Protein AF-A0A0C2Z7P9-F1 (afdb_monomer_lite)

Sequence (176 aa):
MKKIFLIGVIIVTIVLLFVNEII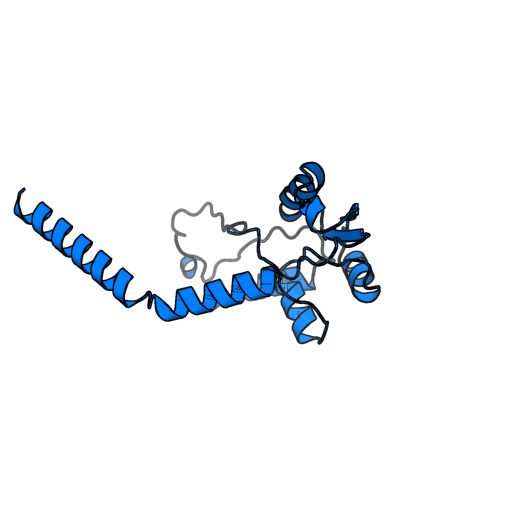KPNETIAANKIIESKSNNASKPEEKLVIAGPVATISHPLFHLIESGALKDVAKKVEFRLWQNPDELRAILLKKEAHIVAIPTNVAANLYNKGQDIKLLNVPIWGILEIITRDKNIKTINDLKGYSVVILVNNPQTWQGAAMQNDIIKWLVQNY

Radius of gyration: 23.49 Å; chains: 1; bounding box: 44×59×51 Å

Secondary structure (DSSP, 8-state):
-HHHHHHHHHHHHHHHHHHHHHS-HHHHHHHHHHHHHHHT--PPPBS-EEEEE-SSTTHHHHHHHHHTTTTTTTBS-EEEEE--SHHHHHHHHHTT--SEE---HHHHHHHHHTT------------------S-TT--SGGGGTTPPPP-----GGGHHHHHHHHHHHHHHHHH-

Foldseek 3Di:
DVVVVVVVVVVVVVVVVVVVVVDDPVVVVVVVVVVVVVVVPLPQAAAEAEEEEEPDPVCVVVVVCQVVVVCVSRYVYYHYHYDHAPVSVVVCQVVVVHPHYDDPPQVVVVCVVVVRPDDDDDDPDDDPDDADDPDPVDDDLQSCQPPDGDDPDDDPRVCVVVVVVVVVSVCSSVVD

Structure (mmCIF, N/CA/C/O backbone):
data_AF-A0A0C2Z7P9-F1
#
_entry.id   AF-A0A0C2Z7P9-F1
#
loop_
_atom_site.group_PDB
_atom_site.id
_atom_site.type_symbol
_atom_site.label_atom_id
_atom_site.label_alt_id
_atom_site.label_comp_id
_atom_site.label_asym_id
_atom_site.label_entity_id
_atom_site.label_seq_id
_atom_site.pdbx_PDB_ins_code
_atom_site.Cartn_x
_atom_site.Cartn_y
_atom_site.Cartn_z
_atom_site.occupancy
_atom_site.B_iso_or_equiv
_atom_site.auth_seq_id
_atom_site.auth_comp_id
_atom_site.auth_asym_id
_atom_site.auth_atom_id
_atom_site.pdbx_PDB_model_num
ATOM 1 N N . MET A 1 1 ? -24.203 -39.554 25.295 1.00 53.22 1 MET A N 1
ATOM 2 C CA . MET A 1 1 ? -22.959 -39.302 24.527 1.00 53.22 1 MET A CA 1
ATOM 3 C C . MET A 1 1 ? -23.037 -39.724 23.052 1.00 53.22 1 MET A C 1
ATOM 5 O O . MET A 1 1 ? -22.668 -38.922 22.211 1.00 53.22 1 MET A O 1
ATOM 9 N N . LYS A 1 2 ? -23.589 -40.897 22.688 1.00 49.75 2 LYS A N 1
ATOM 10 C CA . LYS A 1 2 ? -23.641 -41.369 21.279 1.00 49.75 2 LYS A CA 1
ATOM 11 C C . LYS A 1 2 ? -24.474 -40.512 20.294 1.00 49.75 2 LYS A C 1
ATOM 13 O O . LYS A 1 2 ? -24.122 -40.440 19.125 1.00 49.75 2 LYS A O 1
ATOM 18 N N . LYS A 1 3 ? -25.539 -39.825 20.741 1.00 44.78 3 LYS A N 1
ATOM 19 C CA . LYS A 1 3 ? -26.417 -39.016 19.857 1.00 44.78 3 LYS A CA 1
ATOM 20 C C . LYS A 1 3 ? -25.785 -37.699 19.371 1.00 44.78 3 LYS A C 1
ATOM 22 O O . LYS A 1 3 ? -26.010 -37.311 18.234 1.00 44.78 3 LYS A O 1
ATOM 27 N N . ILE A 1 4 ? -24.961 -37.052 20.198 1.00 56.81 4 ILE A N 1
ATOM 28 C CA . ILE A 1 4 ? -24.247 -35.808 19.840 1.00 56.81 4 ILE A CA 1
ATOM 29 C C . ILE A 1 4 ? -23.135 -36.101 18.824 1.00 56.81 4 ILE A C 1
ATOM 31 O O . ILE A 1 4 ? -22.927 -35.336 17.889 1.00 56.81 4 ILE A O 1
ATOM 35 N N . PHE A 1 5 ? -22.486 -37.262 18.953 1.00 53.94 5 PHE A N 1
ATOM 36 C CA . PHE A 1 5 ? -21.470 -37.716 18.006 1.00 53.94 5 PHE A CA 1
ATOM 37 C C . PHE A 1 5 ? -22.066 -38.015 16.619 1.00 53.94 5 PHE A C 1
ATOM 39 O O . PHE A 1 5 ? -21.479 -37.664 15.602 1.00 53.94 5 PHE A O 1
ATOM 46 N N . LEU A 1 6 ? -23.271 -38.597 16.572 1.00 54.59 6 LEU A N 1
ATOM 47 C CA . LEU A 1 6 ? -23.956 -38.918 15.317 1.00 54.59 6 LEU A CA 1
ATOM 48 C C . LEU A 1 6 ? -24.401 -37.659 14.548 1.00 54.59 6 LEU A C 1
ATOM 50 O O . LEU A 1 6 ? -24.270 -37.608 13.330 1.00 54.59 6 LEU A O 1
ATOM 54 N N . ILE A 1 7 ? -24.867 -36.623 15.256 1.00 64.44 7 ILE A N 1
ATOM 55 C CA . ILE A 1 7 ? -25.250 -35.337 14.648 1.00 64.44 7 ILE A CA 1
ATOM 56 C C . ILE A 1 7 ? -24.018 -34.613 14.084 1.00 64.44 7 ILE A C 1
ATOM 58 O O . ILE A 1 7 ? -24.081 -34.082 12.979 1.00 64.44 7 ILE A O 1
ATOM 62 N N . GLY A 1 8 ? -22.881 -34.658 14.789 1.00 58.47 8 GLY A N 1
ATOM 63 C CA . GLY A 1 8 ? -21.621 -34.096 14.295 1.00 58.47 8 GLY A CA 1
ATOM 64 C C . GLY A 1 8 ? -21.145 -34.747 12.992 1.00 58.47 8 GLY A C 1
ATOM 65 O O . GLY A 1 8 ? -20.775 -34.045 12.057 1.00 58.47 8 GLY A O 1
ATOM 66 N N . VAL A 1 9 ? -21.232 -36.077 12.885 1.00 69.69 9 VAL A N 1
ATOM 67 C CA . VAL A 1 9 ? -20.842 -36.808 11.665 1.00 69.69 9 VAL A CA 1
ATOM 68 C C . VAL A 1 9 ? -21.782 -36.499 10.496 1.00 69.69 9 VAL A C 1
ATOM 70 O O . VAL A 1 9 ? -21.318 -36.310 9.373 1.00 69.69 9 VAL A O 1
ATOM 73 N N . ILE A 1 10 ? -23.090 -36.377 10.744 1.00 72.06 10 ILE A N 1
ATOM 74 C CA . ILE A 1 10 ? -24.067 -36.032 9.699 1.00 72.06 10 ILE A CA 1
ATOM 75 C C . ILE A 1 10 ? -23.837 -34.605 9.183 1.00 72.06 10 ILE A C 1
ATOM 77 O O . ILE A 1 10 ? -23.830 -34.399 7.973 1.00 72.06 10 ILE A O 1
ATOM 81 N N . ILE A 1 11 ? -23.562 -33.637 10.065 1.00 69.88 11 ILE A N 1
ATOM 82 C CA . ILE A 1 11 ? -23.253 -32.255 9.664 1.00 69.88 11 ILE A CA 1
ATOM 83 C C . ILE A 1 11 ? -21.957 -32.200 8.849 1.00 69.88 11 ILE A C 1
ATOM 85 O O . ILE A 1 11 ? -21.930 -31.573 7.796 1.00 69.88 11 ILE A O 1
ATOM 89 N N . VAL A 1 12 ? -20.904 -32.904 9.276 1.00 68.56 12 VAL A N 1
ATOM 90 C CA . VAL A 1 12 ? -19.633 -32.962 8.533 1.00 68.56 12 VAL A CA 1
ATOM 91 C C . VAL A 1 12 ? -19.824 -33.595 7.152 1.00 68.56 12 VAL A C 1
ATOM 93 O O . VAL A 1 12 ? -19.269 -33.106 6.171 1.00 68.56 12 VAL A O 1
ATOM 96 N N . THR A 1 13 ? -20.662 -34.627 7.046 1.00 64.50 13 THR A N 1
ATOM 97 C CA . THR A 1 13 ? -20.942 -35.298 5.767 1.00 64.50 13 THR A CA 1
ATOM 98 C C . THR A 1 13 ? -21.763 -34.409 4.830 1.00 64.50 13 THR A C 1
ATOM 100 O O . THR A 1 13 ? -21.469 -34.336 3.641 1.00 64.50 13 THR A O 1
ATOM 103 N N . ILE A 1 14 ? -22.747 -33.674 5.356 1.00 72.06 14 ILE A N 1
ATOM 104 C CA . ILE A 1 14 ? -23.547 -32.724 4.570 1.00 72.06 14 ILE A CA 1
ATOM 105 C C . ILE A 1 14 ? -22.684 -31.545 4.103 1.00 72.06 14 ILE A C 1
ATOM 107 O O . ILE A 1 14 ? -22.792 -31.140 2.950 1.00 72.06 14 ILE A O 1
ATOM 111 N N . VAL A 1 15 ? -21.775 -31.040 4.942 1.00 66.50 15 VAL A N 1
ATOM 112 C CA . VAL A 1 15 ? -20.829 -29.980 4.556 1.00 66.50 15 VAL A CA 1
ATOM 113 C C . VAL A 1 15 ? -19.865 -30.469 3.471 1.00 66.50 15 VAL A C 1
ATOM 115 O O . VAL A 1 15 ? -19.631 -29.750 2.505 1.00 66.50 15 VAL A O 1
ATOM 118 N N . LEU A 1 16 ? -19.363 -31.704 3.565 1.00 55.84 16 LEU A N 1
ATOM 119 C CA . LEU A 1 16 ? -18.519 -32.307 2.525 1.00 55.84 16 LEU A CA 1
ATOM 120 C C . LEU A 1 16 ? -19.260 -32.490 1.192 1.00 55.84 16 LEU A C 1
ATOM 122 O O . LEU A 1 16 ? -18.673 -32.256 0.138 1.00 55.84 16 LEU A O 1
ATOM 126 N N . LEU A 1 17 ? -20.546 -32.851 1.227 1.00 61.97 17 LEU A N 1
ATOM 127 C CA . LEU A 1 17 ? -21.373 -32.967 0.022 1.00 61.97 17 LEU A CA 1
ATOM 128 C C . LEU A 1 17 ? -21.686 -31.595 -0.598 1.00 61.97 17 LEU A C 1
ATOM 130 O O . LEU A 1 17 ? -21.599 -31.455 -1.815 1.00 61.97 17 LEU A O 1
ATOM 134 N N . PHE A 1 18 ? -21.944 -30.569 0.219 1.00 54.00 18 PHE A N 1
ATOM 135 C CA . PHE A 1 18 ? -22.179 -29.201 -0.260 1.00 54.00 18 PHE A CA 1
ATOM 136 C C . PHE A 1 18 ? -20.923 -28.551 -0.858 1.00 54.00 18 PHE A C 1
ATOM 138 O O . PHE A 1 18 ? -21.015 -27.851 -1.864 1.00 54.00 18 PHE A O 1
ATOM 145 N N . VAL A 1 19 ? -19.735 -28.805 -0.297 1.00 54.47 19 VAL A N 1
ATOM 146 C CA . VAL A 1 19 ? -18.466 -28.312 -0.869 1.00 54.47 19 VAL A CA 1
ATOM 147 C C . VAL A 1 19 ? -18.214 -28.919 -2.254 1.00 54.47 19 VAL A C 1
ATOM 149 O O . VAL A 1 19 ? -17.744 -28.221 -3.151 1.00 54.47 19 VAL A O 1
ATOM 152 N N . ASN A 1 20 ? -18.576 -30.189 -2.456 1.00 52.34 20 ASN A N 1
ATOM 153 C CA . ASN A 1 20 ? -18.355 -30.882 -3.725 1.00 52.34 20 ASN A CA 1
ATOM 154 C C . ASN A 1 20 ? -19.330 -30.444 -4.839 1.00 52.34 20 ASN A C 1
ATOM 156 O O . ASN A 1 20 ? -19.016 -30.597 -6.014 1.00 52.34 20 ASN A O 1
ATOM 160 N N . GLU A 1 21 ? -20.492 -29.881 -4.488 1.00 56.72 21 GLU A N 1
ATOM 161 C CA . GLU A 1 21 ? -21.483 -29.373 -5.452 1.00 56.72 21 GLU A CA 1
ATOM 162 C C . GLU A 1 21 ? -21.216 -27.910 -5.867 1.00 56.72 21 GLU A C 1
ATOM 164 O O . GLU A 1 21 ? -21.541 -27.506 -6.985 1.00 56.72 21 GLU A O 1
ATOM 169 N N . ILE A 1 22 ? -20.556 -27.125 -5.001 1.00 57.59 22 ILE A N 1
ATOM 170 C CA . ILE A 1 22 ? -20.134 -25.740 -5.290 1.00 57.59 22 ILE A CA 1
ATOM 171 C C . ILE A 1 22 ? -18.907 -25.712 -6.223 1.00 57.59 22 ILE A C 1
ATOM 173 O O . ILE A 1 22 ? -18.733 -24.765 -6.992 1.00 57.59 22 ILE A O 1
ATOM 177 N N . ILE A 1 23 ? -18.077 -26.760 -6.215 1.00 51.47 23 ILE A N 1
ATOM 178 C CA . ILE A 1 23 ? -16.899 -26.883 -7.082 1.00 51.47 23 ILE A CA 1
ATOM 179 C C . ILE A 1 23 ? -17.255 -27.770 -8.282 1.00 51.47 23 ILE A C 1
ATOM 181 O O . ILE A 1 23 ? -17.093 -28.986 -8.243 1.00 51.47 23 ILE A O 1
ATOM 185 N N . LYS A 1 24 ? -17.721 -27.176 -9.388 1.00 51.66 24 LYS A N 1
ATOM 186 C CA . LYS A 1 24 ? -17.879 -27.909 -10.656 1.00 51.66 24 LYS A CA 1
ATOM 187 C C . LYS A 1 24 ? -16.490 -28.234 -11.235 1.00 51.66 24 LYS A C 1
ATOM 189 O O . LYS A 1 24 ? -15.815 -27.314 -11.702 1.00 51.66 24 LYS A O 1
ATOM 194 N N . PRO A 1 25 ? -16.058 -29.510 -11.306 1.00 51.78 25 PRO A N 1
ATOM 195 C CA . PRO A 1 25 ? -14.693 -29.860 -11.715 1.00 51.78 25 PRO A CA 1
ATOM 196 C C . PRO A 1 25 ? -14.344 -29.399 -13.140 1.00 51.78 25 PRO A C 1
ATOM 198 O O . PRO A 1 25 ? -13.198 -29.057 -13.415 1.00 51.78 25 PRO A O 1
ATOM 201 N N . ASN A 1 26 ? -15.325 -29.305 -14.044 1.00 52.41 26 ASN A N 1
ATOM 202 C CA . ASN A 1 26 ? -15.085 -28.885 -15.430 1.00 52.41 26 ASN A CA 1
ATOM 203 C C . ASN A 1 26 ? -14.759 -27.389 -15.593 1.00 52.41 26 ASN A C 1
ATOM 205 O O . ASN A 1 26 ? -14.011 -27.040 -16.504 1.00 52.41 26 ASN A O 1
ATOM 209 N N . GLU A 1 27 ? -15.263 -26.507 -14.724 1.00 57.09 27 GLU A N 1
ATOM 210 C CA . GLU A 1 27 ? -14.932 -25.073 -14.779 1.00 57.09 27 GLU A CA 1
ATOM 211 C C . GLU A 1 27 ? -13.550 -24.801 -14.171 1.00 57.09 27 GLU A C 1
ATOM 213 O O . GLU A 1 27 ? -12.791 -23.996 -14.705 1.00 57.09 27 GLU A O 1
ATOM 218 N N . THR A 1 28 ? -13.166 -25.539 -13.125 1.00 54.47 28 THR A N 1
ATOM 219 C CA . THR A 1 28 ? -11.835 -25.437 -12.507 1.00 54.47 28 THR A CA 1
ATOM 220 C C . THR A 1 28 ? -10.733 -26.007 -13.403 1.00 54.47 28 THR A C 1
ATOM 222 O O . THR A 1 28 ? -9.660 -25.419 -13.492 1.00 54.47 28 THR A O 1
ATOM 225 N N . ILE A 1 29 ? -10.987 -27.105 -14.128 1.00 56.81 29 ILE A N 1
ATOM 226 C CA . ILE A 1 29 ? -10.028 -27.666 -15.097 1.00 56.81 29 ILE A CA 1
ATOM 227 C C . ILE A 1 29 ? -9.876 -26.737 -16.308 1.00 56.81 29 ILE A C 1
ATOM 229 O O . ILE A 1 29 ? -8.760 -26.527 -16.778 1.00 56.81 29 ILE A O 1
ATOM 233 N N . ALA A 1 30 ? -10.967 -26.134 -16.794 1.00 58.62 30 ALA A N 1
ATOM 234 C CA . ALA A 1 30 ? -10.900 -25.138 -17.861 1.00 58.62 30 ALA A CA 1
ATOM 235 C C . ALA A 1 30 ? -10.162 -23.868 -17.404 1.00 58.62 30 ALA A C 1
ATOM 237 O O . ALA A 1 30 ? -9.286 -23.395 -18.122 1.00 58.62 30 ALA A O 1
ATOM 238 N N . ALA A 1 31 ? -10.438 -23.361 -16.198 1.00 51.44 31 ALA A N 1
ATOM 239 C CA . ALA A 1 31 ? -9.733 -22.219 -15.621 1.00 51.44 31 ALA A CA 1
ATOM 240 C C . ALA A 1 31 ? -8.241 -22.515 -15.410 1.00 51.44 31 ALA A C 1
ATOM 242 O O . ALA A 1 31 ? -7.412 -21.712 -15.825 1.00 51.44 31 ALA A O 1
ATOM 243 N N . ASN A 1 32 ? -7.877 -23.686 -14.876 1.00 55.56 32 ASN A N 1
ATOM 244 C CA . ASN A 1 32 ? -6.476 -24.081 -14.700 1.00 55.56 32 ASN A CA 1
ATOM 245 C C . ASN A 1 32 ? -5.760 -24.300 -16.036 1.00 55.56 32 ASN A C 1
ATOM 247 O O . ASN A 1 32 ? -4.628 -23.861 -16.187 1.00 55.56 32 ASN A O 1
ATOM 251 N N . LYS A 1 33 ? -6.426 -24.870 -17.047 1.00 52.88 33 LYS A N 1
ATOM 252 C CA . LYS A 1 33 ? -5.870 -25.009 -18.403 1.00 52.88 33 LYS A CA 1
ATOM 253 C C . LYS A 1 33 ? -5.691 -23.652 -19.096 1.00 52.88 33 LYS A C 1
ATOM 255 O O . LYS A 1 33 ? -4.728 -23.451 -19.835 1.00 52.88 33 LYS A O 1
ATOM 260 N N . ILE A 1 34 ? -6.583 -22.694 -18.836 1.00 55.47 34 ILE A N 1
ATOM 261 C CA . ILE A 1 34 ? -6.455 -21.304 -19.297 1.00 55.47 34 ILE A CA 1
ATOM 262 C C . ILE A 1 34 ? -5.309 -20.593 -18.553 1.00 55.47 34 ILE A C 1
ATOM 264 O O . ILE A 1 34 ? -4.532 -19.890 -19.194 1.00 55.47 34 ILE A O 1
ATOM 268 N N . ILE A 1 35 ? -5.144 -20.813 -17.246 1.00 56.69 35 ILE A N 1
ATOM 269 C CA . ILE A 1 35 ? -4.051 -20.251 -16.433 1.00 56.69 35 ILE A CA 1
ATOM 270 C C . ILE A 1 35 ? -2.691 -20.842 -16.849 1.00 56.69 35 ILE A C 1
ATOM 272 O O . ILE A 1 35 ? -1.753 -20.082 -17.072 1.00 56.69 35 ILE A O 1
ATOM 276 N N . GLU A 1 36 ? -2.590 -22.156 -17.069 1.00 45.69 36 GLU A N 1
ATOM 277 C CA . GLU A 1 36 ? -1.373 -22.813 -17.571 1.00 45.69 36 GLU A CA 1
ATOM 278 C C . GLU A 1 36 ? -1.038 -22.378 -19.004 1.00 45.69 36 GLU A C 1
ATOM 280 O O . GLU A 1 36 ? 0.100 -22.015 -19.290 1.00 45.69 36 GLU A O 1
ATOM 285 N N . SER A 1 37 ? -2.022 -22.314 -19.911 1.00 42.31 37 SER A N 1
ATOM 286 C CA . SER A 1 37 ? -1.770 -21.871 -21.294 1.00 42.31 37 SER A CA 1
ATOM 287 C C . SER A 1 37 ? -1.335 -20.403 -21.394 1.00 42.31 37 SER A C 1
ATOM 289 O O . SER A 1 37 ? -0.578 -20.055 -22.299 1.00 42.31 37 SER A O 1
ATOM 291 N N . LYS A 1 38 ? -1.747 -19.547 -20.447 1.00 45.03 38 LYS A N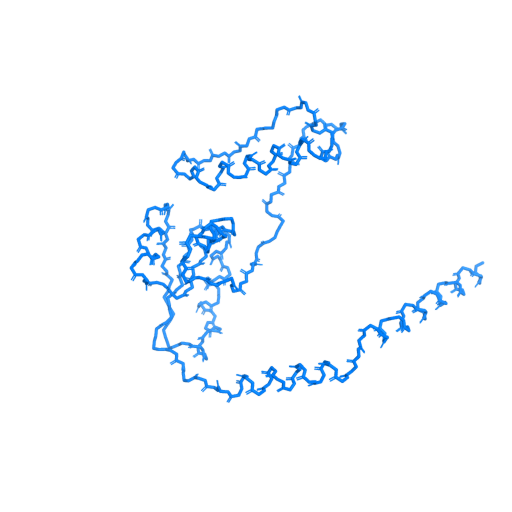 1
ATOM 292 C CA . LYS A 1 38 ? -1.326 -18.139 -20.376 1.00 45.03 38 LYS A CA 1
ATOM 293 C C . LYS A 1 38 ? 0.001 -17.953 -19.630 1.00 45.03 38 LYS A C 1
ATOM 295 O O . LYS A 1 38 ? 0.710 -16.993 -19.914 1.00 45.03 38 LYS A O 1
ATOM 300 N N . SER A 1 39 ? 0.350 -18.881 -18.736 1.00 44.75 39 SER A N 1
ATOM 301 C CA . SER A 1 39 ? 1.643 -18.941 -18.038 1.00 44.75 39 SER A CA 1
ATOM 302 C C . SER A 1 39 ? 2.779 -19.488 -18.915 1.00 44.75 39 SER A C 1
ATOM 304 O O . SER A 1 39 ? 3.944 -19.235 -18.624 1.00 44.75 39 SER A O 1
ATOM 306 N N . ASN A 1 40 ? 2.464 -20.207 -19.998 1.00 35.97 40 ASN A N 1
ATOM 307 C CA . ASN A 1 40 ? 3.461 -20.835 -20.878 1.00 35.97 40 ASN A CA 1
ATOM 308 C C . ASN A 1 40 ? 4.065 -19.901 -21.938 1.00 35.97 40 ASN A C 1
ATOM 310 O O . ASN A 1 40 ? 4.963 -20.311 -22.673 1.00 35.97 40 ASN A O 1
ATOM 314 N N . ASN A 1 41 ? 3.652 -18.634 -21.989 1.00 44.81 41 ASN A N 1
ATOM 315 C CA . ASN A 1 41 ? 4.514 -17.605 -22.554 1.00 44.81 41 ASN A CA 1
ATOM 316 C C . ASN A 1 41 ? 5.502 -17.213 -21.462 1.00 44.81 41 ASN A C 1
ATOM 318 O O . ASN A 1 41 ? 5.280 -16.231 -20.758 1.00 44.81 41 ASN A O 1
ATOM 322 N N . ALA A 1 42 ? 6.575 -17.995 -21.313 1.00 49.78 42 ALA A N 1
ATOM 323 C CA . ALA A 1 42 ? 7.744 -17.577 -20.554 1.00 49.78 42 ALA A CA 1
ATOM 324 C C . ALA A 1 42 ? 8.324 -16.335 -21.247 1.00 49.78 42 ALA A C 1
ATOM 326 O O . ALA A 1 42 ? 9.192 -16.419 -22.119 1.00 49.78 42 ALA A O 1
ATOM 327 N N . SER A 1 43 ? 7.749 -15.173 -20.927 1.00 65.06 43 SER A N 1
ATOM 328 C CA . SER A 1 43 ? 8.243 -13.880 -21.357 1.00 65.06 43 SER A CA 1
ATOM 329 C C . SER A 1 43 ? 9.665 -13.774 -20.848 1.00 65.06 43 SER A C 1
ATOM 331 O O . SER A 1 43 ? 9.927 -14.011 -19.668 1.00 65.06 43 SER A O 1
ATOM 333 N N . LYS A 1 44 ? 10.589 -13.462 -21.753 1.00 79.62 44 LYS A N 1
ATOM 334 C CA . LYS A 1 44 ? 11.986 -13.245 -21.395 1.00 79.62 44 LYS A CA 1
ATOM 335 C C . LYS A 1 44 ? 12.038 -12.238 -20.231 1.00 79.62 44 LYS A C 1
ATOM 337 O O . LYS A 1 44 ? 11.297 -11.257 -20.304 1.00 79.62 44 LYS A O 1
ATOM 342 N N . PRO A 1 45 ? 12.867 -12.463 -19.194 1.00 84.12 45 PRO A N 1
ATOM 343 C CA . PRO A 1 45 ? 12.919 -11.559 -18.054 1.00 84.12 45 PRO A CA 1
ATOM 344 C C . PRO A 1 45 ? 13.187 -10.124 -18.505 1.00 84.12 45 PRO A C 1
ATOM 346 O O . PRO A 1 45 ? 14.061 -9.897 -19.350 1.00 84.12 45 PRO A O 1
ATOM 349 N N . GLU A 1 46 ? 12.464 -9.172 -17.923 1.00 90.81 46 GLU A N 1
ATOM 350 C CA . GLU A 1 46 ? 12.647 -7.749 -18.197 1.00 90.81 46 GLU A CA 1
ATOM 351 C C . GLU A 1 46 ? 14.077 -7.317 -17.838 1.00 90.81 46 GLU A C 1
ATOM 353 O O . GLU A 1 46 ? 14.674 -7.802 -16.870 1.00 90.81 46 GLU A O 1
ATOM 358 N N . GLU A 1 47 ? 14.655 -6.380 -18.596 1.00 93.00 47 GLU A N 1
ATOM 359 C CA . GLU A 1 47 ? 16.009 -5.881 -18.299 1.00 93.00 47 GLU A CA 1
ATOM 360 C C . GLU A 1 47 ? 16.060 -5.200 -16.924 1.00 93.00 47 GLU A C 1
ATOM 362 O O . GLU A 1 47 ? 17.021 -5.362 -16.166 1.00 93.00 47 GLU A O 1
ATOM 367 N N . LYS A 1 48 ? 15.005 -4.451 -16.580 1.00 94.19 48 LYS A N 1
ATOM 368 C CA . LYS A 1 48 ? 14.900 -3.723 -15.318 1.00 94.19 48 LYS A CA 1
ATOM 369 C C . LYS A 1 48 ? 13.450 -3.641 -14.850 1.00 94.19 48 LYS A C 1
ATOM 371 O O . LYS A 1 48 ? 12.615 -3.062 -15.533 1.00 94.19 48 LYS A O 1
ATOM 376 N N . LEU A 1 49 ? 13.189 -4.103 -13.632 1.00 94.88 49 LEU A N 1
ATOM 377 C CA . LEU A 1 49 ? 11.946 -3.873 -12.905 1.00 94.88 49 LEU A CA 1
ATOM 378 C C . LEU A 1 49 ? 12.159 -2.771 -11.863 1.00 94.88 49 LEU A C 1
ATOM 380 O O . LEU A 1 49 ? 13.142 -2.779 -11.126 1.00 94.88 49 LEU A O 1
ATOM 384 N N . VAL A 1 50 ? 11.225 -1.825 -11.789 1.00 95.50 50 VAL A N 1
ATOM 385 C CA . VAL A 1 50 ? 11.261 -0.713 -10.824 1.00 95.50 50 VAL A CA 1
ATOM 386 C C 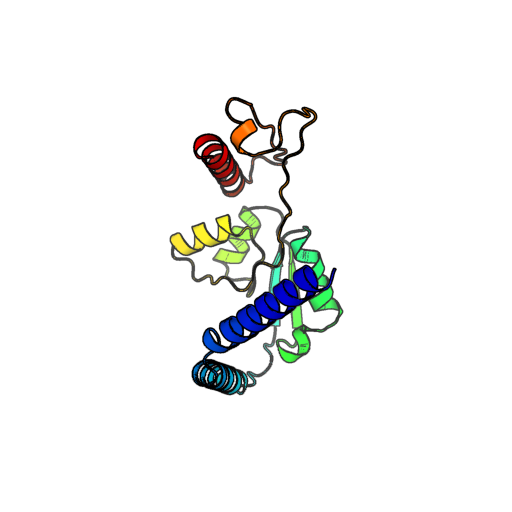. VAL A 1 50 ? 10.009 -0.781 -9.972 1.00 95.50 50 VAL A C 1
ATOM 388 O O . VAL A 1 50 ? 8.899 -0.677 -10.499 1.00 95.50 50 VAL A O 1
ATOM 391 N N . ILE A 1 51 ? 10.207 -0.952 -8.670 1.00 94.56 51 ILE A N 1
ATOM 392 C CA . ILE A 1 51 ? 9.155 -1.026 -7.662 1.00 94.56 51 ILE A CA 1
ATOM 393 C C . ILE A 1 51 ? 9.262 0.226 -6.799 1.00 94.56 51 ILE A C 1
ATOM 395 O O . ILE A 1 51 ? 10.297 0.460 -6.184 1.00 94.56 51 ILE A O 1
ATOM 399 N N . ALA A 1 52 ? 8.214 1.038 -6.749 1.00 93.62 52 ALA A N 1
ATOM 400 C CA . ALA A 1 52 ? 8.174 2.237 -5.926 1.00 93.62 52 ALA A CA 1
ATOM 401 C C . ALA A 1 52 ? 7.319 2.024 -4.673 1.00 93.62 52 ALA A C 1
ATOM 403 O O . ALA A 1 52 ? 6.227 1.469 -4.760 1.00 93.62 52 ALA A O 1
ATOM 404 N N . GLY A 1 53 ? 7.772 2.493 -3.512 1.00 90.94 53 GLY A N 1
ATOM 405 C CA . GLY A 1 53 ? 7.028 2.344 -2.259 1.00 90.94 53 GLY A CA 1
ATOM 406 C C . GLY A 1 53 ? 7.477 3.308 -1.157 1.00 90.94 53 GLY A C 1
ATOM 407 O O . GLY A 1 53 ? 8.557 3.892 -1.258 1.00 90.94 53 GLY A O 1
ATOM 408 N N . PRO A 1 54 ? 6.665 3.489 -0.101 1.00 87.62 54 PRO A N 1
ATOM 409 C CA . PRO A 1 54 ? 7.019 4.320 1.050 1.00 87.62 54 PRO A CA 1
ATOM 410 C C . PRO A 1 54 ? 7.933 3.584 2.041 1.00 87.62 54 PRO A C 1
ATOM 412 O O . PRO A 1 54 ? 8.025 2.360 2.000 1.00 87.62 54 PRO A O 1
ATOM 415 N N . VAL A 1 55 ? 8.556 4.277 3.003 1.00 78.94 55 VAL A N 1
ATOM 416 C CA . VAL A 1 55 ? 9.151 3.589 4.173 1.00 78.94 55 VAL A CA 1
ATOM 417 C C . VAL A 1 55 ? 8.007 3.222 5.113 1.00 78.94 55 VAL A C 1
ATOM 419 O O . VAL A 1 55 ? 7.614 4.005 5.971 1.00 78.94 55 VAL A O 1
ATOM 422 N N . ALA A 1 56 ? 7.417 2.050 4.904 1.00 81.38 56 ALA A N 1
ATOM 423 C CA . ALA A 1 56 ? 6.335 1.536 5.732 1.00 81.38 56 ALA A CA 1
ATOM 424 C C . ALA A 1 56 ? 6.307 0.006 5.685 1.00 81.38 56 ALA A C 1
ATOM 426 O O . ALA A 1 56 ? 7.006 -0.616 4.883 1.00 81.38 56 ALA A O 1
ATOM 427 N N . THR A 1 57 ? 5.432 -0.596 6.493 1.00 84.44 57 THR A N 1
ATOM 428 C CA . THR A 1 57 ? 5.243 -2.051 6.586 1.00 84.44 57 THR A CA 1
ATOM 429 C C . THR A 1 57 ? 5.071 -2.731 5.224 1.00 84.44 57 THR A C 1
ATOM 431 O O . THR A 1 57 ? 5.532 -3.852 5.050 1.00 84.44 57 THR A O 1
ATOM 434 N N . ILE A 1 58 ? 4.478 -2.042 4.238 1.00 85.25 58 ILE A N 1
ATOM 435 C CA . ILE A 1 58 ? 4.283 -2.546 2.866 1.00 85.25 58 ILE A CA 1
ATOM 436 C C . ILE A 1 58 ? 5.589 -2.807 2.112 1.00 85.25 58 ILE A C 1
ATOM 438 O O . ILE A 1 58 ? 5.623 -3.668 1.238 1.00 85.25 58 ILE A O 1
ATOM 442 N N . SER A 1 59 ? 6.664 -2.104 2.461 1.00 89.25 59 SER A N 1
ATOM 443 C CA . SER A 1 59 ? 7.942 -2.194 1.755 1.00 89.25 59 SER A CA 1
ATOM 444 C C . SER A 1 59 ? 8.854 -3.281 2.307 1.00 89.25 59 SER A C 1
ATOM 446 O O . SER A 1 59 ? 9.662 -3.806 1.554 1.00 89.25 59 SER A O 1
ATOM 448 N N . HIS A 1 60 ? 8.688 -3.705 3.564 1.00 88.94 60 HIS A N 1
ATOM 449 C CA . HIS A 1 60 ? 9.456 -4.824 4.129 1.00 88.94 60 HIS A CA 1
ATOM 450 C C . HIS A 1 60 ? 9.362 -6.125 3.311 1.00 88.94 60 HIS A C 1
ATOM 452 O O . HIS A 1 60 ? 10.412 -6.656 2.946 1.00 88.94 60 HIS A O 1
ATOM 458 N N . PRO A 1 61 ? 8.166 -6.645 2.959 1.00 88.25 61 PRO A N 1
ATOM 459 C CA . PRO A 1 61 ? 8.087 -7.840 2.122 1.00 88.25 61 PRO A CA 1
ATOM 460 C C . PRO A 1 61 ? 8.650 -7.599 0.714 1.00 88.25 61 PRO A C 1
ATOM 462 O O . PRO A 1 61 ? 9.212 -8.517 0.127 1.00 88.25 61 PRO A O 1
ATOM 465 N N . LEU A 1 62 ? 8.565 -6.373 0.181 1.00 90.00 62 LEU A N 1
ATOM 466 C CA . LEU A 1 62 ? 9.160 -6.029 -1.115 1.00 90.00 62 LEU A CA 1
ATOM 467 C C . LEU A 1 62 ? 10.691 -6.078 -1.063 1.00 90.00 62 LEU A C 1
ATOM 469 O O . LEU A 1 62 ? 11.305 -6.651 -1.958 1.00 90.00 62 LEU A O 1
ATOM 473 N N . PHE A 1 63 ? 11.306 -5.547 -0.004 1.00 91.31 63 PHE A N 1
ATOM 474 C CA . PHE A 1 63 ? 12.747 -5.666 0.214 1.00 91.31 63 PHE A CA 1
ATOM 475 C C . PHE A 1 63 ? 13.171 -7.127 0.331 1.00 91.31 63 PHE A C 1
ATOM 477 O O . PHE A 1 63 ? 14.097 -7.539 -0.358 1.00 91.31 63 PHE A O 1
ATOM 484 N N . HIS A 1 64 ? 12.435 -7.934 1.098 1.00 91.62 64 HIS A N 1
ATOM 485 C CA . HIS A 1 64 ? 12.724 -9.360 1.221 1.00 91.62 64 HIS A CA 1
ATOM 486 C C . HIS A 1 64 ? 12.639 -10.104 -0.125 1.00 91.62 64 HIS A C 1
ATOM 488 O O . HIS A 1 64 ? 13.493 -10.939 -0.424 1.00 91.62 64 HIS A O 1
ATOM 494 N N . LEU A 1 65 ? 11.653 -9.790 -0.974 1.00 91.12 65 LEU A N 1
ATOM 495 C CA . LEU A 1 65 ? 11.542 -10.361 -2.326 1.00 91.12 65 LEU A CA 1
ATOM 496 C C . LEU A 1 65 ? 12.734 -9.983 -3.218 1.00 91.12 65 LEU A C 1
ATOM 498 O O . LEU A 1 65 ? 13.218 -10.812 -3.990 1.00 91.12 65 LEU A O 1
ATOM 502 N N . ILE A 1 66 ? 13.217 -8.745 -3.100 1.00 91.75 66 ILE A N 1
ATOM 503 C CA . ILE A 1 66 ? 14.384 -8.258 -3.843 1.00 91.75 66 ILE A CA 1
ATOM 504 C C . ILE A 1 66 ? 15.662 -8.946 -3.344 1.00 91.75 66 ILE A C 1
ATOM 506 O O . ILE A 1 66 ? 16.423 -9.474 -4.152 1.00 91.75 66 ILE A O 1
ATOM 510 N N . GLU A 1 67 ? 15.880 -8.987 -2.028 1.00 91.69 67 GLU A N 1
ATOM 511 C CA . GLU A 1 67 ? 17.075 -9.567 -1.398 1.00 91.69 67 GLU A CA 1
ATOM 512 C C . GLU A 1 67 ? 17.175 -11.083 -1.594 1.00 91.69 67 GLU A C 1
ATOM 514 O O . GLU A 1 67 ? 18.249 -11.602 -1.897 1.00 91.69 67 GLU A O 1
ATOM 519 N N . SER A 1 68 ? 16.056 -11.802 -1.478 1.00 94.31 68 SER A N 1
ATOM 520 C CA . SER A 1 68 ? 16.003 -13.253 -1.710 1.00 94.31 68 SER A CA 1
ATOM 521 C C . SER A 1 68 ? 16.204 -13.636 -3.181 1.00 94.31 68 SER A C 1
ATOM 523 O O . SER A 1 68 ? 16.477 -14.797 -3.492 1.00 94.31 68 SER A O 1
ATOM 525 N N . GLY A 1 69 ? 16.091 -12.677 -4.106 1.00 91.50 69 GLY A N 1
ATOM 526 C CA . GLY A 1 69 ? 16.167 -12.937 -5.539 1.00 91.50 69 GLY A CA 1
ATOM 527 C C . GLY A 1 69 ? 14.948 -13.678 -6.088 1.00 91.50 69 GLY A C 1
ATOM 528 O O . GLY A 1 69 ? 15.054 -14.297 -7.146 1.00 91.50 69 GLY A O 1
ATOM 529 N N . ALA A 1 70 ? 13.803 -13.600 -5.405 1.00 91.88 70 ALA A N 1
ATOM 530 C CA . ALA A 1 70 ? 12.548 -14.242 -5.803 1.00 91.88 70 ALA A CA 1
ATOM 531 C C . ALA A 1 70 ? 11.960 -13.709 -7.126 1.00 91.88 70 ALA A C 1
ATOM 533 O O . ALA A 1 70 ? 10.965 -14.236 -7.600 1.00 91.88 70 ALA A O 1
ATOM 534 N N . LEU A 1 71 ? 12.553 -12.656 -7.699 1.00 91.75 71 LEU A N 1
ATOM 535 C CA . LEU A 1 71 ? 12.115 -11.998 -8.935 1.00 91.75 71 LEU A CA 1
ATOM 536 C C . LEU A 1 71 ? 13.093 -12.197 -10.110 1.00 91.75 71 LEU A C 1
ATOM 538 O O . LEU A 1 71 ? 12.988 -11.493 -11.113 1.00 91.75 71 LEU A O 1
ATOM 542 N N . LYS A 1 72 ? 14.078 -13.102 -9.998 1.00 89.94 72 LYS A N 1
ATOM 543 C CA . LYS A 1 72 ? 15.120 -13.322 -11.030 1.00 89.94 72 LYS A CA 1
ATOM 544 C C . LYS A 1 72 ? 14.578 -13.892 -12.344 1.00 89.94 72 LYS A C 1
ATOM 546 O O . LYS A 1 72 ? 15.149 -13.658 -13.405 1.00 89.94 72 LYS A O 1
ATOM 551 N N . ASP A 1 73 ? 13.507 -14.664 -12.256 1.00 90.88 73 ASP A N 1
ATOM 552 C CA . ASP A 1 73 ? 12.716 -15.188 -13.367 1.00 90.88 73 ASP A CA 1
ATOM 553 C C . ASP A 1 73 ? 11.862 -14.104 -14.044 1.00 90.88 73 ASP A C 1
ATOM 555 O O . ASP A 1 73 ? 11.532 -14.229 -15.221 1.00 90.88 73 ASP A O 1
ATOM 559 N N . VAL A 1 74 ? 11.566 -13.012 -13.334 1.00 90.38 74 VAL A N 1
ATOM 560 C CA . VAL A 1 74 ? 10.773 -11.881 -13.838 1.00 90.38 74 VAL A CA 1
ATOM 561 C C . VAL A 1 74 ? 11.652 -10.779 -14.431 1.00 90.38 74 VAL A C 1
ATOM 563 O O . VAL A 1 74 ? 11.319 -10.225 -15.477 1.00 90.38 74 VAL A O 1
ATOM 566 N N . ALA A 1 75 ? 12.771 -10.437 -13.785 1.00 93.88 75 ALA A N 1
ATOM 567 C CA . ALA A 1 75 ? 13.658 -9.368 -14.233 1.00 93.88 75 ALA A CA 1
ATOM 568 C C . ALA A 1 75 ? 15.128 -9.609 -13.870 1.00 93.88 75 ALA A C 1
ATOM 570 O O . ALA A 1 75 ? 15.461 -10.116 -12.799 1.00 93.88 75 ALA A O 1
ATOM 571 N N . LYS A 1 76 ? 16.032 -9.150 -14.743 1.00 91.81 76 LYS A N 1
ATOM 572 C CA . LYS A 1 76 ? 17.486 -9.228 -14.526 1.00 91.81 76 LYS A CA 1
ATOM 573 C C . LYS A 1 76 ? 17.966 -8.297 -13.415 1.00 91.81 76 LYS A C 1
ATOM 575 O O . LYS A 1 76 ? 18.891 -8.635 -12.679 1.00 91.81 76 LYS A O 1
ATOM 580 N N . LYS A 1 77 ? 17.355 -7.114 -13.306 1.00 93.12 77 LYS A N 1
ATOM 581 C CA . LYS A 1 77 ? 17.638 -6.123 -12.266 1.00 93.12 77 LYS A CA 1
ATOM 582 C C . LYS A 1 77 ? 16.334 -5.642 -11.652 1.00 93.12 77 LYS A C 1
ATOM 584 O O . LYS A 1 77 ? 15.453 -5.187 -12.373 1.00 93.12 77 LYS A O 1
ATOM 589 N N . VAL A 1 78 ? 16.244 -5.672 -10.327 1.00 94.81 78 VAL A N 1
ATOM 590 C CA . VAL A 1 78 ? 15.131 -5.069 -9.588 1.00 94.81 78 VAL A CA 1
ATOM 591 C C . VAL A 1 78 ? 15.650 -3.869 -8.809 1.00 94.81 78 VAL A C 1
ATOM 593 O O . VAL A 1 78 ? 16.658 -3.959 -8.114 1.00 94.81 78 VAL A O 1
ATOM 596 N N . GLU A 1 79 ? 14.983 -2.731 -8.958 1.00 94.00 79 GLU A N 1
ATOM 597 C CA . GLU A 1 79 ? 15.291 -1.491 -8.253 1.00 94.00 79 GLU A CA 1
ATOM 598 C C . GLU A 1 79 ? 14.104 -1.088 -7.387 1.00 94.00 79 GLU A C 1
ATOM 600 O O . GLU A 1 79 ? 12.969 -1.026 -7.866 1.00 94.00 79 GLU A O 1
ATOM 605 N N . PHE A 1 80 ? 14.378 -0.786 -6.119 1.00 93.38 80 PHE A N 1
ATOM 606 C CA . PHE A 1 80 ? 13.391 -0.189 -5.236 1.00 93.38 80 PHE A CA 1
ATOM 607 C C . PHE A 1 80 ? 13.560 1.328 -5.212 1.00 93.38 80 PHE A C 1
ATOM 609 O O . PHE A 1 80 ? 14.644 1.831 -4.915 1.00 93.38 80 PHE A O 1
ATOM 616 N N . ARG A 1 81 ? 12.481 2.058 -5.488 1.00 93.12 81 ARG A N 1
ATOM 617 C CA . ARG A 1 81 ? 12.453 3.516 -5.450 1.00 93.12 81 ARG A CA 1
ATOM 618 C C . ARG A 1 81 ? 11.595 4.010 -4.299 1.00 93.12 81 ARG A C 1
ATOM 620 O O . ARG A 1 81 ? 10.385 3.799 -4.257 1.00 93.12 81 ARG A O 1
ATOM 627 N N . LEU A 1 82 ? 12.233 4.720 -3.384 1.00 89.81 82 LEU A N 1
ATOM 628 C CA . LEU A 1 82 ? 11.541 5.297 -2.252 1.00 89.81 82 LEU A CA 1
ATOM 629 C C . LEU A 1 82 ? 10.765 6.555 -2.659 1.00 89.81 82 LEU A C 1
ATOM 631 O O . LEU A 1 82 ? 11.288 7.391 -3.393 1.00 89.81 82 LEU A O 1
ATOM 635 N N . TRP A 1 83 ? 9.551 6.701 -2.135 1.00 88.00 83 TRP A N 1
ATOM 636 C CA . TRP A 1 83 ? 8.848 7.983 -2.077 1.00 88.00 83 TRP A CA 1
ATOM 637 C C . TRP A 1 83 ? 8.445 8.286 -0.631 1.00 88.00 83 TRP A C 1
ATOM 639 O O . TRP A 1 83 ? 8.158 7.376 0.146 1.00 88.00 83 TRP A O 1
ATOM 649 N N . GLN A 1 84 ? 8.469 9.554 -0.234 1.00 82.00 84 GLN A N 1
ATOM 650 C CA . GLN A 1 84 ? 8.174 9.988 1.140 1.00 82.00 84 GLN A CA 1
ATOM 651 C C . GLN A 1 84 ? 6.946 10.887 1.235 1.00 82.00 84 GLN A C 1
ATOM 653 O O . GLN A 1 84 ? 6.294 10.946 2.276 1.00 82.00 84 GLN A O 1
ATOM 658 N N . ASN A 1 85 ? 6.611 11.582 0.154 1.00 79.25 85 ASN A N 1
ATOM 659 C CA . ASN A 1 85 ? 5.501 12.519 0.125 1.00 79.25 85 ASN A CA 1
ATOM 660 C C . ASN A 1 85 ? 4.634 12.325 -1.133 1.00 79.25 85 ASN A C 1
ATOM 662 O O . ASN A 1 85 ? 5.043 11.664 -2.094 1.00 79.25 85 ASN A O 1
ATOM 666 N N . PRO A 1 86 ? 3.411 12.884 -1.134 1.00 74.38 86 PRO A N 1
ATOM 667 C CA . PRO A 1 86 ? 2.505 12.768 -2.272 1.00 74.38 86 PRO A CA 1
ATOM 668 C C . PRO A 1 86 ? 3.051 13.361 -3.575 1.00 74.38 86 PRO A C 1
ATOM 670 O O . PRO A 1 86 ? 2.670 12.897 -4.646 1.00 74.38 86 PRO A O 1
ATOM 673 N N . ASP A 1 87 ? 3.921 14.367 -3.510 1.00 81.19 87 ASP A N 1
ATOM 674 C CA . ASP A 1 87 ? 4.455 15.028 -4.703 1.00 81.19 87 ASP A CA 1
ATOM 675 C C . ASP A 1 87 ? 5.524 14.177 -5.393 1.00 81.19 87 ASP A C 1
ATOM 677 O O . ASP A 1 87 ? 5.501 14.040 -6.615 1.00 81.19 87 ASP A O 1
ATOM 681 N N . GLU A 1 88 ? 6.378 13.497 -4.626 1.00 86.25 88 GLU A N 1
ATOM 682 C CA . GLU A 1 88 ? 7.288 12.465 -5.130 1.00 86.25 88 GLU A CA 1
ATOM 683 C C . GLU A 1 88 ? 6.521 11.306 -5.765 1.00 86.25 88 GLU A C 1
ATOM 685 O O . GLU A 1 88 ? 6.852 10.877 -6.871 1.00 86.25 88 GLU A O 1
ATOM 690 N N . LEU A 1 89 ? 5.456 10.834 -5.108 1.00 86.88 89 LEU A N 1
ATOM 691 C CA . LEU A 1 89 ? 4.591 9.799 -5.670 1.00 86.88 89 LEU A CA 1
ATOM 692 C C . LEU A 1 89 ? 3.982 10.252 -7.006 1.00 86.88 89 LEU A C 1
ATOM 694 O O . LEU A 1 89 ? 4.026 9.516 -7.992 1.00 86.88 89 LEU A O 1
ATOM 698 N N . ARG A 1 90 ? 3.435 11.472 -7.066 1.00 83.81 90 ARG A N 1
ATOM 699 C CA . ARG A 1 90 ? 2.882 12.039 -8.306 1.00 83.81 90 ARG A CA 1
ATOM 700 C C . ARG A 1 90 ? 3.941 12.150 -9.393 1.00 83.81 90 ARG A C 1
ATOM 702 O O . ARG A 1 90 ? 3.649 11.811 -10.534 1.00 83.81 90 ARG A O 1
ATOM 709 N N . ALA A 1 91 ? 5.153 12.582 -9.056 1.00 88.12 91 ALA A N 1
ATOM 710 C CA . ALA A 1 91 ? 6.251 12.668 -10.009 1.00 88.12 91 ALA A CA 1
ATOM 711 C C . ALA A 1 91 ? 6.593 11.291 -10.600 1.00 88.12 91 ALA A C 1
ATOM 713 O O . ALA A 1 91 ? 6.713 11.180 -11.818 1.00 88.12 91 ALA A O 1
ATOM 714 N N . ILE A 1 92 ? 6.672 10.245 -9.767 1.00 89.81 92 ILE A N 1
ATOM 715 C CA . ILE A 1 92 ? 6.922 8.863 -10.213 1.00 89.81 92 ILE A CA 1
ATOM 716 C C . ILE A 1 92 ? 5.823 8.391 -11.173 1.00 89.81 92 ILE A C 1
ATOM 718 O O . ILE A 1 92 ? 6.125 7.814 -12.218 1.00 89.81 92 ILE A O 1
ATOM 722 N N . LEU A 1 93 ? 4.557 8.659 -10.839 1.00 87.38 93 LEU A N 1
ATOM 723 C CA . LEU A 1 93 ? 3.403 8.257 -11.647 1.00 87.38 93 LEU A CA 1
ATOM 724 C C . LEU A 1 93 ? 3.342 9.003 -12.988 1.00 87.38 93 LEU A C 1
ATOM 726 O O . LEU A 1 93 ? 3.205 8.372 -14.033 1.00 87.38 93 LEU A O 1
ATOM 730 N N . LEU A 1 94 ? 3.489 10.332 -12.978 1.00 85.69 94 LEU A N 1
ATOM 731 C CA . LEU A 1 94 ? 3.430 11.168 -14.185 1.00 85.69 94 LEU A CA 1
ATOM 732 C C . LEU A 1 94 ? 4.565 10.855 -15.158 1.00 85.69 94 LEU A C 1
ATOM 734 O O . LEU A 1 94 ? 4.353 10.803 -16.368 1.00 85.69 94 LEU A O 1
ATOM 738 N N . LYS A 1 95 ? 5.769 10.630 -14.627 1.00 88.94 95 LYS A N 1
ATOM 739 C CA . LYS A 1 95 ? 6.945 10.291 -15.429 1.00 88.94 95 LYS A CA 1
ATOM 740 C C . LYS A 1 95 ? 7.013 8.806 -15.796 1.00 88.94 95 LYS A C 1
ATOM 742 O O . LYS A 1 95 ? 7.931 8.417 -16.510 1.00 88.94 95 LYS A O 1
ATOM 747 N N . LYS A 1 96 ? 6.066 7.985 -15.318 1.00 89.44 96 LYS A N 1
ATOM 748 C CA . LYS A 1 96 ? 6.035 6.524 -15.504 1.00 89.44 96 LYS A CA 1
ATOM 749 C C . LYS A 1 96 ? 7.369 5.862 -15.131 1.00 89.44 96 LYS A C 1
ATOM 751 O O . LYS A 1 96 ? 7.849 4.960 -15.806 1.00 89.44 96 LYS A O 1
ATOM 756 N N . GLU A 1 97 ? 7.982 6.335 -14.046 1.00 89.50 97 GLU A N 1
ATOM 757 C CA . GLU A 1 97 ? 9.322 5.912 -13.613 1.00 89.50 97 GLU A CA 1
ATOM 758 C C . GLU A 1 97 ? 9.320 4.572 -12.859 1.00 89.50 97 GLU A C 1
ATOM 760 O O . GLU A 1 97 ? 10.388 4.043 -12.553 1.00 89.50 97 GLU A O 1
ATOM 765 N N . ALA A 1 98 ? 8.142 4.027 -12.543 1.00 92.69 98 ALA A N 1
ATOM 766 C CA . ALA A 1 98 ? 7.973 2.762 -11.841 1.00 92.69 98 ALA A CA 1
ATOM 767 C C . ALA A 1 98 ? 6.971 1.850 -12.559 1.00 92.69 98 ALA A C 1
ATOM 769 O O . ALA A 1 98 ? 5.960 2.314 -13.084 1.00 92.69 98 ALA A O 1
ATOM 770 N N . HIS A 1 99 ? 7.248 0.547 -12.530 1.00 93.00 99 HIS A N 1
ATOM 771 C CA . HIS A 1 99 ? 6.387 -0.496 -13.094 1.00 93.00 99 HIS A CA 1
ATOM 772 C C . HIS A 1 99 ? 5.344 -0.967 -12.076 1.00 93.00 99 HIS A C 1
ATOM 774 O O . HIS A 1 99 ? 4.202 -1.253 -12.422 1.00 93.00 99 HIS A O 1
ATOM 780 N N . ILE A 1 100 ? 5.746 -1.034 -10.804 1.00 93.31 100 ILE A N 1
ATOM 781 C CA . ILE A 1 100 ? 4.886 -1.378 -9.672 1.00 93.31 100 ILE A CA 1
ATOM 782 C C . ILE A 1 100 ? 4.984 -0.239 -8.668 1.00 93.31 100 ILE A C 1
ATOM 784 O O . ILE A 1 100 ? 6.084 0.213 -8.356 1.00 93.31 100 ILE A O 1
ATOM 788 N N . VAL A 1 101 ? 3.849 0.216 -8.141 1.00 92.69 101 VAL A N 1
ATOM 789 C CA . VAL A 1 101 ? 3.813 1.259 -7.113 1.00 92.69 101 VAL A CA 1
ATOM 790 C C . VAL A 1 101 ? 2.962 0.787 -5.940 1.00 92.69 101 VAL A C 1
ATOM 792 O O . VAL A 1 101 ? 1.771 0.524 -6.089 1.00 92.69 101 VAL A O 1
ATOM 795 N N . ALA A 1 102 ? 3.570 0.697 -4.761 1.00 91.44 102 ALA A N 1
ATOM 796 C CA . ALA A 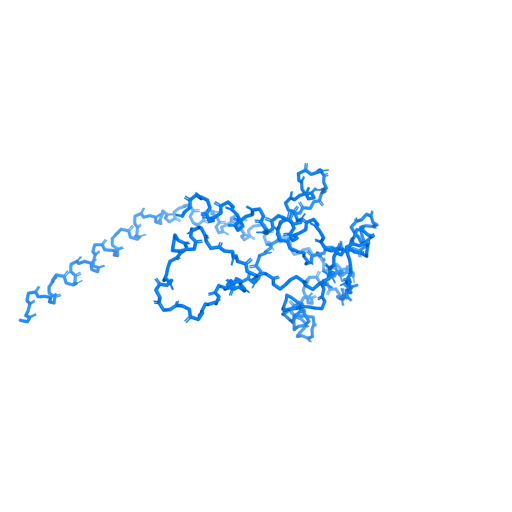1 102 ? 2.872 0.501 -3.503 1.00 91.44 102 ALA A CA 1
ATOM 797 C C . ALA A 1 102 ? 2.285 1.840 -3.047 1.00 91.44 102 ALA A C 1
ATOM 799 O O . ALA A 1 102 ? 3.023 2.766 -2.705 1.00 91.44 102 ALA A O 1
ATOM 800 N N . ILE A 1 103 ? 0.957 1.931 -3.045 1.00 88.25 103 ILE A N 1
ATOM 801 C CA . ILE A 1 103 ? 0.185 3.087 -2.583 1.00 88.25 103 ILE A CA 1
ATOM 802 C C . ILE A 1 103 ? -1.051 2.628 -1.807 1.00 88.25 103 ILE A C 1
ATOM 804 O O . ILE A 1 103 ? -1.518 1.505 -2.006 1.00 88.25 103 ILE A O 1
ATOM 808 N N . PRO A 1 104 ? -1.620 3.495 -0.954 1.00 85.56 104 PRO A N 1
ATOM 809 C CA . PRO A 1 104 ? -2.929 3.256 -0.361 1.00 85.56 104 PRO A CA 1
ATOM 810 C C . PRO A 1 104 ? -3.995 2.934 -1.425 1.00 85.56 104 PRO A C 1
ATOM 812 O O . PRO A 1 104 ? -4.071 3.594 -2.465 1.00 85.56 104 PRO A O 1
ATOM 815 N N . THR A 1 105 ? -4.842 1.937 -1.157 1.00 87.00 105 THR A N 1
ATOM 816 C CA . THR A 1 105 ? -5.882 1.454 -2.093 1.00 87.00 105 THR A CA 1
ATOM 817 C C . THR A 1 105 ? -6.875 2.545 -2.479 1.00 87.00 105 THR A C 1
ATOM 819 O O . THR A 1 105 ? -7.329 2.611 -3.617 1.00 87.00 105 THR A O 1
ATOM 822 N N . ASN A 1 106 ? -7.162 3.452 -1.553 1.00 82.56 106 ASN A N 1
ATOM 823 C CA . ASN A 1 106 ? -8.036 4.596 -1.764 1.00 82.56 106 ASN A CA 1
ATOM 824 C C . ASN A 1 106 ? -7.425 5.622 -2.750 1.00 82.56 106 ASN A C 1
ATOM 826 O O . ASN A 1 106 ? -8.116 6.146 -3.622 1.00 82.56 106 ASN A O 1
ATOM 830 N N . VAL A 1 107 ? -6.111 5.860 -2.676 1.00 83.00 107 VAL A N 1
ATOM 831 C CA . VAL A 1 107 ? -5.373 6.689 -3.642 1.00 83.00 107 VAL A CA 1
ATOM 832 C C . VAL A 1 107 ? -5.354 6.014 -5.012 1.00 83.00 107 VAL A C 1
ATOM 834 O O . VAL A 1 107 ? -5.607 6.683 -6.013 1.00 83.00 107 VAL A O 1
ATOM 837 N N . ALA A 1 108 ? -5.129 4.697 -5.065 1.00 86.31 108 ALA A N 1
ATOM 838 C CA . ALA A 1 108 ? -5.194 3.931 -6.309 1.00 86.31 108 ALA A CA 1
ATOM 839 C C . ALA A 1 108 ? -6.581 4.031 -6.970 1.00 86.31 108 ALA A C 1
ATOM 841 O O . ALA A 1 108 ? -6.674 4.354 -8.150 1.00 86.31 108 ALA A O 1
ATOM 842 N N . ALA A 1 109 ? -7.665 3.852 -6.211 1.00 86.81 109 ALA A N 1
ATOM 843 C CA . ALA A 1 109 ? -9.028 3.980 -6.731 1.00 86.81 109 ALA A CA 1
ATOM 844 C C . ALA A 1 109 ? -9.293 5.377 -7.322 1.00 86.81 109 ALA A C 1
ATOM 846 O O . ALA A 1 109 ? -9.821 5.504 -8.425 1.00 86.81 109 ALA A O 1
ATOM 847 N N . ASN A 1 110 ? -8.856 6.435 -6.634 1.00 85.38 110 ASN A N 1
ATOM 848 C CA . ASN A 1 110 ? -8.995 7.804 -7.130 1.00 85.38 110 ASN A CA 1
ATOM 849 C C . ASN A 1 110 ? -8.215 8.058 -8.425 1.00 85.38 110 ASN A C 1
ATOM 851 O O . ASN A 1 110 ? -8.703 8.771 -9.299 1.00 85.38 110 ASN A O 1
ATOM 855 N N . LEU A 1 111 ? -7.005 7.512 -8.553 1.00 85.25 111 LEU A N 1
ATOM 856 C CA . LEU A 1 111 ? -6.202 7.639 -9.770 1.00 85.25 111 LEU A CA 1
ATOM 857 C C . LEU A 1 111 ? -6.848 6.893 -10.944 1.00 85.25 111 LEU A C 1
ATOM 859 O O . LEU A 1 111 ? -6.934 7.450 -12.038 1.00 85.25 111 LEU A O 1
ATOM 863 N N . TYR A 1 112 ? -7.366 5.689 -10.700 1.00 87.50 112 TYR A N 1
ATOM 864 C CA . TYR A 1 112 ? -8.093 4.903 -11.696 1.00 87.50 112 TYR A CA 1
ATOM 865 C C . TYR A 1 112 ? -9.347 5.641 -12.188 1.00 87.50 112 TYR A C 1
ATOM 867 O O . TYR A 1 112 ? -9.534 5.819 -13.389 1.00 87.50 112 TYR A O 1
ATOM 875 N N . ASN A 1 113 ? -10.148 6.186 -11.265 1.00 90.31 113 ASN A N 1
ATOM 876 C CA . ASN A 1 113 ? -11.339 6.979 -11.597 1.00 90.31 113 ASN A CA 1
ATOM 877 C C . ASN A 1 113 ? -11.009 8.264 -12.376 1.00 90.31 113 ASN A C 1
ATOM 879 O O . ASN A 1 113 ? -11.852 8.787 -13.098 1.00 90.31 113 ASN A O 1
ATOM 883 N N . LYS A 1 114 ? -9.778 8.772 -12.249 1.00 87.94 114 LYS A N 1
ATOM 884 C CA . LYS A 1 114 ? -9.254 9.911 -13.019 1.00 87.94 114 LYS A CA 1
ATOM 885 C C . LYS A 1 114 ? -8.628 9.503 -14.360 1.00 87.94 114 LYS A C 1
ATOM 887 O O . LYS A 1 114 ? -7.963 10.324 -14.988 1.00 87.94 114 LYS A O 1
ATOM 892 N N . GLY A 1 115 ? -8.809 8.255 -14.791 1.00 87.81 115 GLY A N 1
ATOM 893 C CA . GLY A 1 115 ? -8.344 7.758 -16.085 1.00 87.81 115 GLY A CA 1
ATOM 894 C C . GLY A 1 115 ? -6.846 7.460 -16.154 1.00 87.81 115 GLY A C 1
ATOM 895 O O . GLY A 1 115 ? -6.304 7.363 -17.252 1.00 87.81 115 GLY A O 1
ATOM 896 N N . GLN A 1 116 ? -6.154 7.334 -15.016 1.00 86.81 116 GLN A N 1
ATOM 897 C CA . GLN A 1 116 ? -4.772 6.852 -15.025 1.00 86.81 116 GLN A CA 1
ATOM 898 C C . GLN A 1 116 ? -4.742 5.359 -15.365 1.00 86.81 116 GLN A C 1
ATOM 900 O O . GLN A 1 116 ? -5.513 4.580 -14.804 1.00 86.81 116 GLN A O 1
ATOM 905 N N . ASP A 1 117 ? -3.825 4.958 -16.248 1.00 89.25 117 ASP A N 1
ATOM 906 C CA . ASP A 1 117 ? -3.618 3.552 -16.616 1.00 89.25 117 ASP A CA 1
ATOM 907 C C . ASP A 1 117 ? -2.856 2.818 -15.508 1.00 89.25 117 ASP A C 1
ATOM 909 O O . ASP A 1 117 ? -1.641 2.630 -15.554 1.00 89.25 117 ASP A O 1
ATOM 913 N N . ILE A 1 118 ? -3.588 2.470 -14.455 1.00 89.50 118 ILE A N 1
ATOM 914 C CA . ILE A 1 118 ? -3.101 1.690 -13.324 1.00 89.50 118 ILE A CA 1
ATOM 915 C C . ILE A 1 118 ? -4.017 0.493 -13.096 1.00 89.50 118 ILE A C 1
ATOM 917 O O . ILE A 1 118 ? -5.228 0.551 -13.317 1.00 89.50 118 ILE A O 1
ATOM 921 N N . LYS A 1 119 ? -3.435 -0.607 -12.623 1.00 91.19 119 LYS A N 1
ATOM 922 C CA . LYS A 1 119 ? -4.160 -1.839 -12.305 1.00 91.19 119 LYS A CA 1
ATOM 923 C C . LYS A 1 119 ? -3.763 -2.310 -10.917 1.00 91.19 119 LYS A C 1
ATOM 925 O O . LYS A 1 119 ? -2.596 -2.230 -10.537 1.00 91.19 119 LYS A O 1
ATOM 930 N N . LEU A 1 120 ? -4.742 -2.792 -10.157 1.00 92.31 120 LEU A N 1
ATOM 931 C CA . LEU A 1 120 ? -4.487 -3.387 -8.854 1.00 92.31 120 LEU A CA 1
ATOM 932 C C . LEU A 1 120 ? -3.838 -4.759 -9.053 1.00 92.31 120 LEU A C 1
ATOM 934 O O . LEU A 1 120 ? -4.448 -5.645 -9.645 1.00 92.31 120 LEU A O 1
ATOM 938 N N . LEU A 1 121 ? -2.615 -4.920 -8.549 1.00 91.62 121 LEU A N 1
ATOM 939 C CA . LEU A 1 121 ? -1.904 -6.197 -8.582 1.00 91.62 121 LEU A CA 1
ATOM 940 C C . LEU A 1 121 ? -2.245 -7.067 -7.366 1.00 91.62 121 LEU A C 1
ATOM 942 O O . LEU A 1 121 ? -2.580 -8.236 -7.518 1.00 91.62 121 LEU A O 1
ATOM 946 N N . ASN A 1 122 ? -2.136 -6.505 -6.159 1.00 89.62 122 ASN A N 1
ATOM 947 C CA . ASN A 1 122 ? -2.378 -7.209 -4.901 1.00 89.62 122 ASN A CA 1
ATOM 948 C C . ASN A 1 122 ? -2.615 -6.212 -3.748 1.00 89.62 122 ASN A C 1
ATOM 950 O O . ASN A 1 122 ? -2.218 -5.049 -3.838 1.00 89.62 122 ASN A O 1
ATOM 954 N N . VAL A 1 123 ? -3.198 -6.692 -2.647 1.00 89.56 123 VAL A N 1
ATOM 955 C CA . VAL A 1 123 ? -3.282 -6.012 -1.347 1.00 89.56 123 VAL A CA 1
ATOM 956 C C . VAL A 1 123 ? -2.549 -6.876 -0.307 1.00 89.56 123 VAL A C 1
ATOM 958 O O . VAL A 1 123 ? -3.140 -7.808 0.239 1.00 89.56 123 VAL A O 1
ATOM 961 N N . PRO A 1 124 ? -1.254 -6.615 -0.033 1.00 82.56 124 PRO A N 1
ATOM 962 C CA . PRO A 1 124 ? -0.441 -7.488 0.823 1.00 82.56 124 PRO A CA 1
ATOM 963 C C . PRO A 1 124 ? -0.677 -7.306 2.326 1.00 82.56 124 PRO A C 1
ATOM 965 O O . PRO A 1 124 ? -0.188 -8.105 3.117 1.00 82.56 124 PRO A O 1
ATOM 968 N N . ILE A 1 125 ? -1.358 -6.231 2.732 1.00 82.31 125 ILE A N 1
ATOM 969 C CA . ILE A 1 125 ? -1.508 -5.838 4.135 1.00 82.31 125 ILE A CA 1
ATOM 970 C C . ILE A 1 125 ? -2.984 -5.718 4.491 1.00 82.31 125 ILE A C 1
ATOM 972 O O . ILE A 1 125 ? -3.727 -4.985 3.840 1.00 82.31 125 ILE A O 1
ATOM 976 N N . TRP A 1 126 ? -3.361 -6.386 5.579 1.00 81.75 126 TRP A N 1
ATOM 977 C CA . TRP A 1 126 ? -4.708 -6.413 6.139 1.00 81.75 126 TRP A CA 1
ATOM 978 C C . TRP A 1 126 ? -4.651 -6.176 7.650 1.00 81.75 126 TRP A C 1
ATOM 980 O O . TRP A 1 126 ? -3.639 -6.471 8.279 1.00 81.75 126 TRP A O 1
ATOM 990 N N . GLY A 1 127 ? -5.733 -5.643 8.225 1.00 79.62 127 GLY A N 1
ATOM 991 C CA . GLY A 1 127 ? -5.886 -5.543 9.683 1.00 79.62 127 GLY A CA 1
ATOM 992 C C . GLY A 1 127 ? -4.936 -4.564 10.382 1.00 79.62 127 GLY A C 1
ATOM 993 O O . GLY A 1 127 ? -4.565 -4.794 11.521 1.00 79.62 127 GLY A O 1
ATOM 994 N N . ILE A 1 128 ? -4.519 -3.484 9.714 1.00 76.50 128 ILE A N 1
ATOM 995 C CA . ILE A 1 128 ? -3.592 -2.487 10.294 1.00 76.50 128 ILE A CA 1
ATOM 996 C C . ILE A 1 128 ? -4.278 -1.311 10.997 1.00 76.50 128 ILE A C 1
ATOM 998 O O . ILE A 1 128 ? -3.596 -0.424 11.504 1.00 76.50 128 ILE A O 1
ATOM 1002 N N . LEU A 1 129 ? -5.610 -1.257 10.974 1.00 80.25 129 LEU A N 1
ATOM 1003 C CA . LEU A 1 129 ? -6.388 -0.201 11.614 1.00 80.25 129 LEU A CA 1
ATOM 1004 C C . LEU A 1 129 ? -7.244 -0.816 12.711 1.00 80.25 129 LEU A C 1
ATOM 1006 O O . LEU A 1 129 ? -8.086 -1.670 12.438 1.00 80.25 129 LEU A O 1
ATOM 1010 N N . GLU A 1 130 ? -7.041 -0.336 13.930 1.00 81.62 130 GLU A N 1
ATOM 1011 C CA . GLU A 1 130 ? -7.782 -0.752 15.113 1.00 81.62 130 GLU A CA 1
ATOM 1012 C C . GLU A 1 130 ? -8.282 0.478 15.866 1.00 81.62 130 GLU A C 1
ATOM 1014 O O . GLU A 1 130 ? -7.649 1.538 15.861 1.00 81.62 130 GLU A O 1
ATOM 1019 N N . ILE A 1 131 ? -9.430 0.331 16.523 1.00 85.94 131 ILE A N 1
ATOM 1020 C CA . ILE A 1 131 ? -9.967 1.343 17.427 1.00 85.94 131 ILE A CA 1
ATOM 1021 C C . ILE A 1 131 ? -9.642 0.896 18.843 1.00 85.94 131 ILE A C 1
ATOM 1023 O O . ILE A 1 131 ? -10.046 -0.183 19.271 1.00 85.94 131 ILE A O 1
ATOM 1027 N N . ILE A 1 132 ? -8.923 1.743 19.573 1.00 88.06 132 ILE A N 1
ATOM 1028 C CA . ILE A 1 132 ? -8.537 1.477 20.955 1.00 88.06 132 ILE A CA 1
ATOM 1029 C C . ILE A 1 132 ? -9.297 2.445 21.854 1.00 88.06 132 ILE A C 1
ATOM 1031 O O . ILE A 1 132 ? -9.294 3.656 21.637 1.00 88.06 132 ILE A O 1
ATOM 1035 N N . THR A 1 133 ? -9.934 1.906 22.888 1.00 90.44 133 THR A N 1
ATOM 1036 C CA . THR A 1 133 ? -10.688 2.676 23.876 1.00 90.44 133 THR A CA 1
ATOM 1037 C C . THR A 1 133 ? -10.315 2.245 25.289 1.00 90.44 133 THR A C 1
ATOM 1039 O O . THR A 1 133 ? -9.953 1.097 25.538 1.00 90.44 133 THR A O 1
ATOM 1042 N N . ARG A 1 134 ? -10.399 3.190 26.230 1.00 91.12 134 ARG A N 1
ATOM 1043 C CA . ARG A 1 134 ? -10.290 2.910 27.671 1.00 91.12 134 ARG A CA 1
ATOM 1044 C C . ARG A 1 134 ? -11.653 2.599 28.296 1.00 91.12 134 ARG A C 1
ATOM 1046 O O . ARG A 1 134 ? -11.702 2.108 29.421 1.00 91.12 134 ARG A O 1
ATOM 1053 N N . ASP A 1 135 ? -12.741 2.913 27.592 1.00 91.06 135 ASP A N 1
ATOM 1054 C CA . ASP A 1 135 ? -14.106 2.677 28.051 1.00 91.06 135 ASP A CA 1
ATOM 1055 C C . ASP A 1 135 ? -14.509 1.225 27.775 1.00 91.06 135 ASP A C 1
ATOM 1057 O O . ASP A 1 135 ? -14.589 0.792 26.628 1.00 91.06 135 ASP A O 1
ATOM 1061 N N . LYS A 1 136 ? -14.777 0.473 28.847 1.00 92.31 136 LYS A N 1
ATOM 1062 C CA . LYS A 1 136 ? -15.150 -0.948 28.786 1.00 92.31 136 LYS A CA 1
ATOM 1063 C C . LYS A 1 136 ? -16.564 -1.182 28.238 1.00 92.31 136 LYS A C 1
ATOM 1065 O O . LYS A 1 136 ? -16.916 -2.333 27.967 1.00 92.31 136 LYS A O 1
ATOM 1070 N N . ASN A 1 137 ? -17.374 -0.130 28.120 1.00 92.62 137 ASN A N 1
ATOM 1071 C CA . ASN A 1 137 ? -18.733 -0.214 27.591 1.00 92.62 137 ASN A CA 1
ATOM 1072 C C . ASN A 1 137 ? -18.768 -0.196 26.058 1.00 92.62 137 ASN A C 1
ATOM 1074 O O . ASN A 1 137 ? -19.736 -0.676 25.481 1.00 92.62 137 ASN A O 1
ATOM 1078 N N . ILE A 1 138 ? -17.710 0.295 25.407 1.00 91.62 138 ILE A N 1
ATOM 1079 C CA . ILE A 1 138 ? -17.591 0.338 23.947 1.00 91.62 138 ILE A CA 1
ATOM 1080 C C . ILE A 1 138 ? -17.037 -1.006 23.466 1.00 91.62 138 ILE A C 1
ATOM 1082 O O . ILE A 1 138 ? -15.877 -1.332 23.726 1.00 91.62 138 ILE A O 1
ATOM 1086 N N . LYS A 1 139 ? -17.865 -1.803 22.784 1.00 90.75 139 LYS A N 1
ATOM 1087 C CA . LYS A 1 139 ? -17.504 -3.154 22.309 1.00 90.75 139 LYS A CA 1
ATOM 1088 C C . LYS A 1 139 ? -17.698 -3.339 20.810 1.00 90.75 139 LYS A C 1
ATOM 1090 O O . LYS A 1 139 ? -17.117 -4.249 20.224 1.00 90.75 139 LYS A O 1
ATOM 1095 N N . THR A 1 140 ? -18.519 -2.499 20.201 1.00 90.25 140 THR A N 1
ATOM 1096 C CA . THR A 1 140 ? -18.877 -2.532 18.787 1.00 90.25 140 THR A CA 1
ATOM 1097 C C . THR A 1 140 ? -18.689 -1.151 18.169 1.00 90.25 140 THR A C 1
ATOM 1099 O O . THR A 1 140 ? -18.567 -0.151 18.877 1.00 90.25 140 THR A O 1
ATOM 1102 N N . ILE A 1 141 ? -18.668 -1.081 16.836 1.00 87.06 141 ILE A N 1
ATOM 1103 C CA . ILE A 1 141 ? -18.592 0.203 16.123 1.00 87.06 141 ILE A CA 1
ATOM 1104 C C . ILE A 1 141 ? -19.816 1.074 16.447 1.00 87.06 141 ILE A C 1
ATOM 1106 O O . ILE A 1 141 ? -19.652 2.267 16.681 1.00 87.06 141 ILE A O 1
ATOM 1110 N N . ASN A 1 142 ? -21.004 0.473 16.573 1.00 89.50 142 ASN A N 1
ATOM 1111 C CA . ASN A 1 142 ? -22.247 1.167 16.921 1.00 89.50 142 ASN A CA 1
ATOM 1112 C C . ASN A 1 142 ? -22.168 1.908 18.267 1.00 89.50 142 ASN A C 1
ATOM 1114 O O . ASN A 1 142 ? -22.786 2.960 18.435 1.00 89.50 142 ASN A O 1
ATOM 1118 N N . ASP A 1 143 ? -21.388 1.393 19.223 1.00 90.75 143 ASP A N 1
ATOM 1119 C CA . ASP A 1 143 ? -21.216 2.021 20.540 1.00 90.75 143 ASP A CA 1
ATOM 1120 C C . ASP A 1 143 ? -20.426 3.341 20.458 1.00 90.75 143 ASP A C 1
ATOM 1122 O O . ASP A 1 143 ? -20.425 4.126 21.404 1.00 90.75 143 ASP A O 1
ATOM 1126 N N . LEU A 1 144 ? -19.764 3.613 19.326 1.00 89.31 144 LEU A N 1
ATOM 1127 C CA . LEU A 1 144 ? -19.049 4.867 19.072 1.00 89.31 144 LEU A CA 1
ATOM 1128 C C . LEU A 1 144 ? -19.981 6.006 18.648 1.00 89.31 144 LEU A C 1
ATOM 1130 O O . LEU A 1 144 ? -19.536 7.148 18.510 1.00 89.31 144 LEU A O 1
ATOM 1134 N N . LYS A 1 145 ? -21.272 5.737 18.435 1.00 87.88 145 LYS A N 1
ATOM 1135 C CA . LYS A 1 145 ? -22.224 6.757 18.004 1.00 87.88 145 LYS A CA 1
ATOM 1136 C C . LYS A 1 145 ? -22.328 7.882 19.037 1.00 87.88 145 LYS A C 1
ATOM 1138 O O . LYS A 1 145 ? -22.636 7.659 20.202 1.00 87.88 145 LYS A O 1
ATOM 1143 N N . GLY A 1 146 ? -22.090 9.114 18.587 1.00 87.56 146 GLY A N 1
ATOM 1144 C CA . GLY A 1 146 ? -22.095 10.306 19.443 1.00 87.56 146 GLY A CA 1
ATOM 1145 C C . GLY A 1 146 ? -20.776 10.577 20.175 1.00 87.56 146 GLY A C 1
ATOM 1146 O O . GLY A 1 146 ? -20.650 11.628 20.800 1.00 87.56 146 GLY A O 1
ATOM 1147 N N . TYR A 1 147 ? -19.780 9.693 20.059 1.00 86.56 147 TYR A N 1
ATOM 1148 C CA . TYR A 1 147 ? -18.434 9.926 20.577 1.00 86.56 147 TYR A CA 1
ATOM 1149 C C . TYR A 1 147 ? -17.531 10.586 19.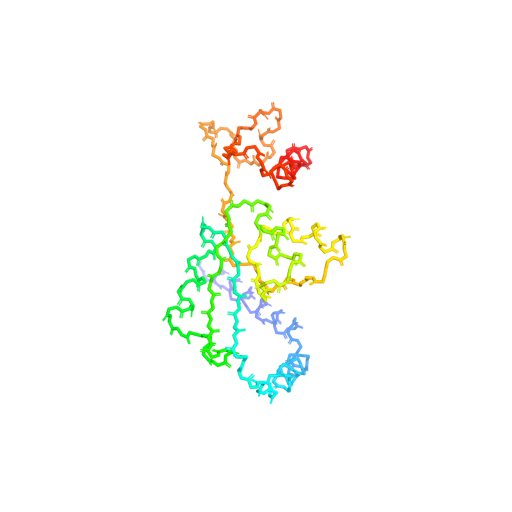529 1.00 86.56 147 TYR A C 1
ATOM 1151 O O . TYR A 1 147 ? -17.612 10.318 18.330 1.00 86.56 147 TYR A O 1
ATOM 1159 N N . SER A 1 148 ? -16.612 11.428 20.000 1.00 85.69 148 SER A N 1
ATOM 1160 C CA . SER A 1 148 ? -15.525 11.963 19.177 1.00 85.69 148 SER A CA 1
ATOM 1161 C C . SER A 1 148 ? -14.367 10.966 19.130 1.00 85.69 148 SER A C 1
ATOM 1163 O O . SER A 1 148 ? -13.804 10.619 20.168 1.00 85.69 148 SER A O 1
ATOM 1165 N N . VAL A 1 149 ? -13.978 10.538 17.928 1.00 84.94 149 VAL A N 1
ATOM 1166 C CA . VAL A 1 149 ? -12.831 9.646 17.707 1.00 84.94 149 VAL A CA 1
ATOM 1167 C C . VAL A 1 149 ? -11.585 10.478 17.412 1.00 84.94 149 VAL A C 1
ATOM 1169 O O . VAL A 1 149 ? -11.583 11.310 16.505 1.00 84.94 149 VAL A O 1
ATOM 1172 N N . VAL A 1 150 ? -10.513 10.251 18.173 1.00 85.00 150 VAL A N 1
ATOM 1173 C CA . VAL A 1 150 ? -9.208 10.878 17.927 1.00 85.00 150 VAL A CA 1
ATOM 1174 C C . VAL A 1 150 ? -8.414 10.006 16.964 1.00 85.00 150 VAL A C 1
ATOM 1176 O O . VAL A 1 150 ? -8.263 8.809 17.188 1.00 85.00 150 VAL A O 1
ATOM 1179 N N . ILE A 1 151 ? -7.882 10.616 15.907 1.00 79.19 151 ILE A N 1
ATOM 1180 C CA . ILE A 1 151 ? -7.090 9.929 14.886 1.00 79.19 151 ILE A CA 1
ATOM 1181 C C . ILE A 1 151 ? -5.687 10.527 14.899 1.00 79.19 151 ILE A C 1
ATOM 1183 O O . ILE A 1 151 ? -5.515 11.744 14.819 1.00 79.19 151 ILE A O 1
ATOM 1187 N N . LEU A 1 152 ? -4.676 9.665 15.000 1.00 63.06 152 LEU A N 1
ATOM 1188 C CA . LEU A 1 152 ? -3.274 10.059 14.913 1.00 63.06 152 LEU A CA 1
ATOM 1189 C C . LEU A 1 152 ? -2.914 10.299 13.442 1.00 63.06 152 LEU A C 1
ATOM 1191 O O . LEU A 1 152 ? -2.418 9.410 12.756 1.00 63.06 152 LEU A O 1
ATOM 1195 N N . VAL A 1 153 ? -3.179 11.506 12.943 1.00 59.19 153 VAL A N 1
ATOM 1196 C CA . VAL A 1 153 ? -2.656 11.947 11.645 1.00 59.19 153 VAL A CA 1
ATOM 1197 C C . VAL A 1 153 ? -1.341 12.669 11.885 1.00 59.19 153 VAL A C 1
ATOM 1199 O O . VAL A 1 153 ? -1.317 13.776 12.418 1.00 59.19 153 VAL A O 1
ATOM 1202 N N . ASN A 1 154 ? -0.239 12.047 11.472 1.00 43.53 154 ASN A N 1
ATOM 1203 C CA . ASN A 1 154 ? 1.059 12.699 11.442 1.00 43.53 154 ASN A CA 1
ATOM 1204 C C . ASN A 1 154 ? 1.299 13.200 10.010 1.00 43.53 154 ASN A C 1
ATOM 1206 O O . ASN A 1 154 ? 1.494 12.391 9.107 1.00 43.53 154 ASN A O 1
ATOM 1210 N N . ASN A 1 155 ? 1.268 14.523 9.827 1.00 40.56 155 ASN A N 1
ATOM 1211 C CA . ASN A 1 155 ? 1.535 15.295 8.602 1.00 40.56 155 ASN A CA 1
ATOM 1212 C C . ASN A 1 155 ? 0.293 15.803 7.825 1.00 40.56 155 ASN A C 1
ATOM 1214 O O . ASN A 1 155 ? -0.379 15.014 7.150 1.00 40.56 155 ASN A O 1
ATOM 1218 N N . PRO A 1 156 ? 0.029 17.131 7.826 1.00 44.50 156 PRO A N 1
ATOM 1219 C CA . PRO A 1 156 ? -1.074 17.721 7.078 1.00 44.50 156 PRO A CA 1
ATOM 1220 C C . PRO A 1 156 ? -1.019 17.371 5.584 1.00 44.50 156 PRO A C 1
ATOM 1222 O O . PRO A 1 156 ? -2.028 16.955 5.049 1.00 44.50 156 PRO A O 1
ATOM 1225 N N . GLN A 1 157 ? 0.130 17.373 4.901 1.00 44.97 157 GLN A N 1
ATOM 1226 C CA . GLN A 1 157 ? 0.202 17.236 3.426 1.00 44.97 157 GLN A CA 1
ATOM 1227 C C . GLN A 1 157 ? -0.381 15.930 2.814 1.00 44.97 157 GLN A C 1
ATOM 1229 O O . GLN A 1 157 ? -0.535 15.829 1.598 1.00 44.97 157 GLN A O 1
ATOM 1234 N N . THR A 1 158 ? -0.774 14.940 3.624 1.00 51.84 158 THR A N 1
ATOM 1235 C CA . THR A 1 158 ? -1.450 13.691 3.206 1.00 51.84 158 THR A CA 1
ATOM 1236 C C . THR A 1 158 ? -2.977 13.819 2.997 1.00 51.84 158 THR A C 1
ATOM 1238 O O . THR A 1 158 ? -3.652 12.813 2.752 1.00 51.84 158 THR A O 1
ATOM 1241 N N . TRP A 1 159 ? -3.526 15.046 3.036 1.00 47.38 159 TRP A N 1
ATOM 1242 C CA . TRP A 1 159 ? -4.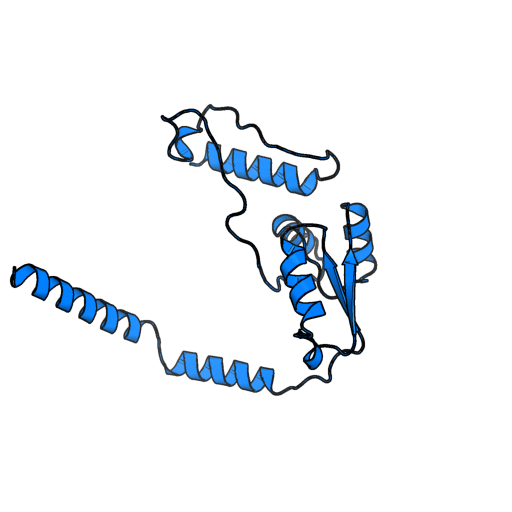960 15.403 3.052 1.00 47.38 159 TRP A CA 1
ATOM 1243 C C . TRP A 1 159 ? -5.905 14.607 2.132 1.00 47.38 159 TRP A C 1
ATOM 1245 O O . TRP A 1 159 ? -7.050 14.401 2.512 1.00 47.38 159 TRP A O 1
ATOM 1255 N N . GLN A 1 160 ? -5.489 14.111 0.962 1.00 45.66 160 GLN A N 1
ATOM 1256 C CA . GLN A 1 160 ? -6.407 13.348 0.092 1.00 45.66 160 GLN A CA 1
ATOM 1257 C C . GLN A 1 160 ? -6.671 11.912 0.584 1.00 45.66 160 GLN A C 1
ATOM 1259 O O . GLN A 1 160 ? -7.740 11.365 0.328 1.00 45.66 160 GLN A O 1
ATOM 1264 N N . GLY A 1 161 ? -5.726 11.298 1.304 1.00 43.81 161 GLY A N 1
ATOM 1265 C CA . GLY A 1 161 ? -5.893 9.958 1.876 1.00 43.81 161 GLY A CA 1
ATOM 1266 C C . GLY A 1 161 ? -6.557 9.980 3.255 1.00 43.81 161 GLY A C 1
ATOM 1267 O O . GLY A 1 161 ? -7.448 9.175 3.518 1.00 43.81 161 GLY A O 1
ATOM 1268 N N . ALA A 1 162 ? -6.155 10.929 4.108 1.00 44.69 162 ALA A N 1
ATOM 1269 C CA . ALA A 1 162 ? -6.661 11.067 5.475 1.00 44.69 162 ALA A CA 1
ATOM 1270 C C . ALA A 1 162 ? -8.080 11.661 5.538 1.00 44.69 162 ALA A C 1
ATOM 1272 O O . ALA A 1 162 ? -8.879 11.222 6.359 1.00 44.69 162 ALA A O 1
ATOM 1273 N N . ALA A 1 163 ? -8.440 12.598 4.647 1.00 45.44 163 ALA A N 1
ATOM 1274 C CA . ALA A 1 163 ? -9.818 13.098 4.571 1.00 45.44 163 ALA A CA 1
ATOM 1275 C C . ALA A 1 163 ? -10.796 11.971 4.216 1.00 45.44 163 ALA A C 1
ATOM 1277 O O . ALA A 1 163 ? -11.825 11.826 4.859 1.00 45.44 163 ALA A O 1
ATOM 1278 N N . MET A 1 164 ? -10.414 11.093 3.287 1.00 47.12 164 MET A N 1
ATOM 1279 C CA . MET A 1 164 ? -11.236 9.946 2.910 1.00 47.12 164 MET A CA 1
ATOM 1280 C C . MET A 1 164 ? -11.320 8.889 4.022 1.00 47.12 164 MET A C 1
ATOM 1282 O O . MET A 1 164 ? -12.362 8.268 4.178 1.00 47.12 164 MET A O 1
ATOM 1286 N N . GLN A 1 165 ? -10.272 8.699 4.832 1.00 48.19 165 GLN A N 1
ATOM 1287 C CA . GLN A 1 165 ? -10.357 7.860 6.037 1.00 48.19 165 GLN A CA 1
ATOM 1288 C C . GLN A 1 165 ? -11.278 8.476 7.093 1.00 48.19 165 GLN A C 1
ATOM 1290 O O . GLN A 1 165 ? -12.083 7.757 7.674 1.00 48.19 165 GLN A O 1
ATOM 1295 N N . ASN A 1 166 ? -11.220 9.795 7.300 1.00 50.06 166 ASN A N 1
ATOM 1296 C CA . ASN A 1 166 ? -12.162 10.503 8.165 1.00 50.06 166 ASN A CA 1
ATOM 1297 C C . ASN A 1 166 ? -13.596 10.380 7.655 1.00 50.06 166 ASN A C 1
ATOM 1299 O O . ASN A 1 166 ? -14.499 10.195 8.461 1.00 50.06 166 ASN A O 1
ATOM 1303 N N . ASP A 1 167 ? -13.812 10.458 6.346 1.00 52.94 167 ASP A N 1
ATOM 1304 C CA . ASP A 1 167 ? -15.138 10.319 5.750 1.00 52.94 167 ASP A CA 1
ATOM 1305 C C . ASP A 1 167 ? -15.638 8.875 5.832 1.00 52.94 167 ASP A C 1
ATOM 1307 O O . ASP A 1 167 ? -16.800 8.666 6.155 1.00 52.94 167 ASP A O 1
ATOM 1311 N N . ILE A 1 168 ? -14.765 7.876 5.654 1.00 55.22 168 ILE A N 1
ATOM 1312 C CA . ILE A 1 168 ? -15.092 6.460 5.879 1.00 55.22 168 ILE A CA 1
ATOM 1313 C C . ILE A 1 168 ? -15.412 6.209 7.354 1.00 55.22 168 ILE A C 1
ATOM 1315 O O . ILE A 1 168 ? -16.404 5.558 7.644 1.00 55.22 168 ILE A O 1
ATOM 1319 N N . ILE A 1 169 ? -14.627 6.736 8.296 1.00 57.38 169 ILE A N 1
ATOM 1320 C CA . ILE A 1 169 ? -14.885 6.572 9.734 1.00 57.38 169 ILE A CA 1
ATOM 1321 C C . ILE A 1 169 ? -16.170 7.301 10.131 1.00 57.38 169 ILE A C 1
ATOM 1323 O O . ILE A 1 169 ? -16.995 6.724 10.827 1.00 57.38 169 ILE A O 1
ATOM 1327 N N . LYS A 1 170 ? -16.396 8.530 9.653 1.00 56.50 170 LYS A N 1
ATOM 1328 C CA . LYS A 1 170 ? -17.659 9.252 9.868 1.00 56.50 170 LYS A CA 1
ATOM 1329 C C . LYS A 1 170 ? -18.839 8.491 9.277 1.00 56.50 170 LYS A C 1
ATOM 1331 O O . LYS A 1 170 ? -19.859 8.380 9.941 1.00 56.50 170 LYS A O 1
ATOM 1336 N N . TRP A 1 171 ? -18.700 7.950 8.070 1.00 60.88 171 TRP A N 1
ATOM 1337 C CA . TRP A 1 171 ? -19.722 7.131 7.425 1.00 60.88 171 TRP A CA 1
ATOM 1338 C C . TRP A 1 171 ? -19.985 5.842 8.209 1.00 60.88 171 TRP A C 1
ATOM 1340 O O . TRP A 1 171 ? -21.142 5.501 8.426 1.00 60.88 171 TRP A O 1
ATOM 1350 N N . LEU A 1 172 ? -18.938 5.167 8.694 1.00 54.16 172 LEU A N 1
ATOM 1351 C CA . LEU A 1 172 ? -19.059 3.976 9.534 1.00 54.16 172 LEU A CA 1
ATOM 1352 C C . LEU A 1 172 ? -19.773 4.299 10.849 1.00 54.16 172 LEU A C 1
ATOM 1354 O O . LEU A 1 172 ? -20.719 3.608 11.179 1.00 54.16 172 LEU A O 1
ATOM 1358 N N . VAL A 1 173 ? -19.392 5.378 11.538 1.00 59.94 173 VAL A N 1
ATOM 1359 C CA . VAL A 1 173 ? -20.025 5.836 12.793 1.00 59.94 173 VAL A CA 1
ATOM 1360 C C . VAL A 1 173 ? -21.466 6.329 12.583 1.00 59.94 173 VAL A C 1
ATOM 1362 O O . VAL A 1 173 ? -22.275 6.316 13.509 1.00 59.94 173 VAL A O 1
ATOM 1365 N N . GLN A 1 174 ? -21.804 6.825 11.391 1.00 56.25 174 GLN A N 1
ATOM 1366 C CA . GLN A 1 174 ? -23.157 7.298 11.083 1.00 56.25 174 GLN A CA 1
ATOM 1367 C C . GLN A 1 174 ? -24.101 6.169 10.658 1.00 56.25 174 GLN A C 1
ATOM 1369 O O . GLN A 1 174 ? -25.293 6.247 10.960 1.00 56.25 174 GLN A O 1
ATOM 1374 N N . ASN A 1 175 ? -23.584 5.149 9.966 1.00 51.56 175 ASN A N 1
ATOM 1375 C CA . ASN A 1 175 ? -24.393 4.115 9.313 1.00 51.56 175 ASN A CA 1
ATOM 1376 C C . ASN A 1 175 ? -24.334 2.741 9.984 1.00 51.56 175 ASN A C 1
ATOM 1378 O O . ASN A 1 175 ? -25.120 1.868 9.611 1.00 51.56 175 ASN A O 1
ATOM 1382 N N . TYR A 1 176 ? -23.449 2.561 10.960 1.00 44.97 176 TYR A N 1
ATOM 1383 C CA . TYR A 1 176 ? -23.426 1.424 11.871 1.00 44.97 176 TYR A CA 1
ATOM 1384 C C . TYR A 1 176 ? -23.468 1.979 13.292 1.00 44.97 176 TYR A C 1
ATOM 1386 O O . TYR A 1 176 ? -24.480 1.712 13.975 1.00 44.97 176 TYR A O 1
#

pLDDT: mean 74.99, std 17.81, range [35.97, 95.5]